Protein AF-A0A519JYJ6-F1 (afdb_monomer_lite)

Radius of gyration: 24.19 Å; chains: 1; bounding box: 45×20×65 Å

pLDDT: mean 90.05, std 9.33, range [49.38, 97.75]

Foldseek 3Di:
DQQQAQDPVGRVDGNVRVQCVVCVVVVNNPRDDPDDDDDDVCVVNDDDPPPDVVVVVCVVPVPD

Str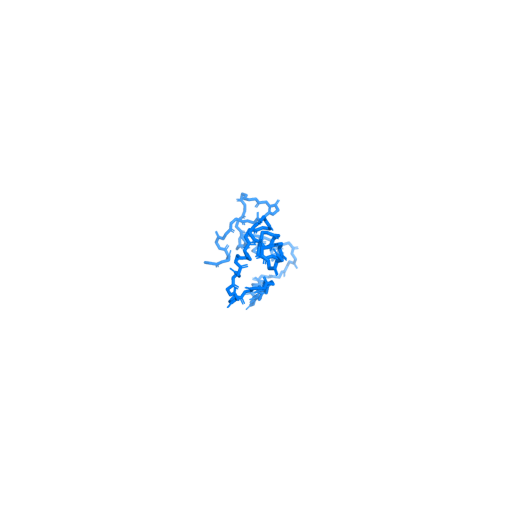ucture (mmCIF, N/CA/C/O backbone):
data_AF-A0A519JYJ6-F1
#
_entry.id   AF-A0A519JYJ6-F1
#
loop_
_atom_site.group_PDB
_atom_site.id
_atom_site.type_symbol
_atom_site.label_atom_id
_atom_site.label_alt_id
_atom_site.label_comp_id
_atom_site.label_asym_id
_atom_site.label_entity_id
_atom_site.label_seq_id
_atom_site.pdbx_PDB_ins_code
_atom_site.Cartn_x
_atom_site.Cartn_y
_atom_site.Cartn_z
_atom_site.occupancy
_atom_site.B_iso_or_equiv
_atom_site.auth_seq_id
_atom_site.auth_comp_id
_atom_site.auth_asym_id
_atom_site.auth_atom_id
_atom_site.pdbx_PDB_model_num
ATOM 1 N N . VAL A 1 1 ? 5.554 -4.864 7.841 1.00 75.50 1 VAL A N 1
ATOM 2 C CA . VAL A 1 1 ? 5.359 -4.451 6.427 1.00 75.50 1 VAL A CA 1
ATOM 3 C C . VAL A 1 1 ? 3.911 -3.984 6.234 1.00 75.50 1 VAL A C 1
ATOM 5 O O . VAL A 1 1 ? 3.066 -4.442 6.991 1.00 75.50 1 VAL A O 1
ATOM 8 N N . LEU A 1 2 ? 3.676 -3.006 5.342 1.00 90.38 2 LEU A N 1
ATOM 9 C CA . LEU A 1 2 ? 2.549 -2.045 5.250 1.00 90.38 2 LEU A CA 1
ATOM 10 C C . LEU A 1 2 ? 2.115 -1.387 6.573 1.00 90.38 2 LEU A C 1
ATOM 12 O O . LEU A 1 2 ? 2.348 -0.204 6.748 1.00 90.38 2 LEU A O 1
ATOM 16 N N . THR A 1 3 ? 1.554 -2.120 7.534 1.00 93.25 3 THR A N 1
ATOM 17 C CA . THR A 1 3 ? 0.937 -1.559 8.759 1.00 93.25 3 THR A CA 1
ATOM 18 C C . THR A 1 3 ? 1.874 -0.692 9.609 1.00 93.25 3 THR A C 1
ATOM 20 O O . THR A 1 3 ? 1.452 0.304 10.185 1.00 93.25 3 THR A O 1
ATOM 23 N N . LYS A 1 4 ? 3.167 -1.031 9.643 1.00 95.88 4 LYS A N 1
ATOM 24 C CA . LYS A 1 4 ? 4.207 -0.275 10.367 1.00 95.88 4 LYS A CA 1
ATOM 25 C C . LYS A 1 4 ? 4.762 0.931 9.595 1.00 95.88 4 LYS A C 1
ATOM 27 O O . LYS A 1 4 ? 5.616 1.631 10.125 1.00 95.88 4 LYS A O 1
ATOM 32 N N . GLN A 1 5 ? 4.357 1.139 8.342 1.00 97.31 5 GLN A N 1
ATOM 33 C CA . GLN A 1 5 ? 4.824 2.272 7.542 1.00 97.31 5 GLN A CA 1
ATOM 34 C C . GLN A 1 5 ? 4.130 3.565 7.992 1.00 97.31 5 GLN A C 1
ATOM 36 O O . GLN A 1 5 ? 2.966 3.504 8.407 1.00 97.31 5 GLN A O 1
ATOM 41 N N . PRO A 1 6 ? 4.815 4.719 7.899 1.00 97.44 6 PRO A N 1
ATOM 42 C CA . PRO A 1 6 ? 4.174 6.014 8.071 1.00 97.44 6 PRO A CA 1
ATOM 43 C C . PRO A 1 6 ? 3.111 6.214 6.988 1.00 97.44 6 PRO A C 1
ATOM 45 O O . PRO A 1 6 ? 3.286 5.809 5.834 1.00 97.44 6 PRO A O 1
ATOM 48 N N . PHE A 1 7 ? 1.995 6.828 7.357 1.00 97.00 7 PHE A N 1
ATOM 49 C CA . PHE A 1 7 ? 0.915 7.112 6.431 1.00 97.00 7 PHE A CA 1
ATOM 50 C C . PHE A 1 7 ? 1.276 8.305 5.537 1.00 97.00 7 PHE A C 1
ATOM 52 O O . PHE A 1 7 ? 1.685 9.357 6.009 1.00 97.00 7 PHE A O 1
ATOM 59 N N . VAL A 1 8 ? 1.105 8.170 4.220 1.00 96.19 8 VAL A N 1
ATOM 60 C CA . VAL A 1 8 ? 1.563 9.183 3.248 1.00 96.19 8 VAL A CA 1
ATOM 61 C C . VAL A 1 8 ? 0.890 10.550 3.439 1.00 96.19 8 VAL A C 1
ATOM 63 O O . VAL A 1 8 ? 1.533 11.570 3.214 1.00 96.19 8 VAL A O 1
ATOM 66 N N . MET A 1 9 ? -0.379 10.595 3.866 1.00 95.56 9 MET A N 1
ATOM 67 C CA . MET A 1 9 ? -1.081 11.870 4.101 1.00 95.56 9 MET A CA 1
ATOM 68 C C . MET A 1 9 ? -0.788 12.471 5.484 1.00 95.56 9 MET A C 1
ATOM 70 O O . MET A 1 9 ? -0.995 13.664 5.679 1.00 95.56 9 MET A O 1
ATOM 74 N N . ASN A 1 10 ? -0.320 11.657 6.436 1.00 95.25 10 ASN A N 1
ATOM 75 C CA . ASN A 1 10 ? 0.107 12.090 7.764 1.00 95.25 10 ASN A CA 1
ATOM 76 C C . ASN A 1 10 ? 1.257 11.188 8.259 1.00 95.25 10 ASN A C 1
ATOM 78 O O . ASN A 1 10 ? 0.991 10.145 8.866 1.00 95.25 10 ASN A O 1
ATOM 82 N N . PRO A 1 11 ? 2.523 11.564 7.998 1.00 96.00 11 PRO A N 1
ATOM 83 C CA . PRO A 1 11 ? 3.678 10.713 8.288 1.00 96.00 11 PRO A CA 1
ATOM 84 C C . PRO A 1 11 ? 3.928 10.446 9.777 1.00 96.00 11 PRO A C 1
ATOM 86 O O . PRO A 1 11 ? 4.658 9.509 10.097 1.00 96.00 11 PRO A O 1
ATOM 89 N N . ASP A 1 12 ? 3.318 11.229 10.672 1.00 96.81 12 ASP A N 1
ATOM 90 C CA . ASP A 1 12 ? 3.440 11.058 12.125 1.00 96.81 12 ASP A CA 1
ATOM 91 C C . ASP A 1 12 ? 2.663 9.834 12.638 1.00 96.81 12 ASP A C 1
ATOM 93 O O . ASP A 1 12 ? 2.889 9.358 13.751 1.00 96.81 12 ASP A O 1
ATOM 97 N N . VAL A 1 13 ? 1.742 9.306 11.826 1.00 97.00 13 VAL A N 1
ATOM 98 C CA . VAL A 1 13 ? 0.856 8.196 12.180 1.00 97.00 13 VAL A CA 1
ATOM 99 C C . VAL A 1 13 ? 1.178 6.989 11.305 1.00 97.00 13 VAL A C 1
ATOM 101 O O . VAL A 1 13 ? 1.352 7.102 10.092 1.00 97.00 13 VAL A O 1
ATOM 104 N N . THR A 1 14 ? 1.251 5.800 11.904 1.00 97.75 14 THR A N 1
ATOM 105 C CA . THR A 1 14 ? 1.410 4.556 11.140 1.00 97.75 14 THR A CA 1
ATOM 106 C C . THR A 1 14 ? 0.076 4.100 10.556 1.00 97.75 14 THR A C 1
ATOM 108 O O . THR A 1 14 ? -0.992 4.402 11.087 1.00 97.75 14 THR A O 1
ATOM 111 N N . ILE A 1 15 ? 0.115 3.312 9.483 1.00 96.31 15 ILE A N 1
ATOM 112 C CA . ILE A 1 15 ? -1.106 2.762 8.868 1.00 96.31 15 ILE A CA 1
ATOM 113 C C . ILE A 1 15 ? -1.922 1.927 9.874 1.00 96.31 15 ILE A C 1
ATOM 115 O O . ILE A 1 15 ? -3.148 1.949 9.847 1.00 96.31 15 ILE A O 1
ATOM 119 N N . GLU A 1 16 ? -1.266 1.222 10.796 1.00 95.62 16 GLU A N 1
ATOM 120 C CA . GLU A 1 16 ? -1.925 0.488 11.884 1.00 95.62 16 GLU A CA 1
ATOM 121 C C . GLU A 1 16 ? -2.704 1.399 12.835 1.00 95.62 16 GLU A C 1
ATOM 123 O O . GLU A 1 16 ? -3.852 1.106 13.165 1.00 95.62 16 GLU A O 1
ATOM 128 N N . GLN A 1 17 ? -2.088 2.507 13.250 1.00 95.88 17 GLN A N 1
ATOM 129 C CA . GLN A 1 17 ? -2.711 3.467 14.152 1.00 95.8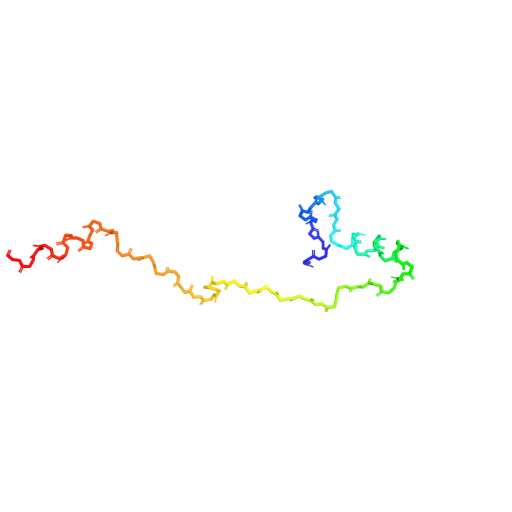8 17 GLN A CA 1
ATOM 130 C C . GLN A 1 17 ? -3.909 4.143 13.478 1.00 95.88 17 GLN A C 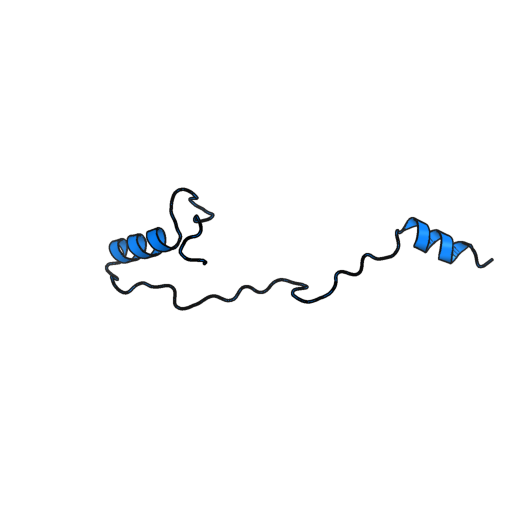1
ATOM 132 O O . GLN A 1 17 ? -4.973 4.235 14.082 1.00 95.88 17 GLN A O 1
ATOM 137 N N . LEU A 1 18 ? -3.773 4.504 12.197 1.00 96.44 18 LEU A N 1
ATOM 138 C CA . LEU A 1 18 ? -4.871 5.042 11.394 1.00 96.44 18 LEU A CA 1
ATOM 139 C C . LEU A 1 18 ? -6.075 4.089 11.371 1.00 96.44 18 LEU A C 1
ATOM 141 O O . LEU A 1 18 ? -7.189 4.501 11.671 1.00 96.44 18 LEU A O 1
ATOM 145 N N . VAL A 1 19 ? -5.856 2.809 11.054 1.00 95.81 19 VAL A N 1
ATOM 146 C CA . VAL A 1 19 ? -6.935 1.806 11.008 1.00 95.81 19 VAL A CA 1
ATOM 147 C C . VAL A 1 19 ? -7.603 1.650 12.377 1.00 95.81 19 VAL A C 1
ATOM 149 O O . VAL A 1 19 ? -8.829 1.582 12.454 1.00 95.81 19 VAL A O 1
ATOM 152 N N . ALA A 1 20 ? -6.821 1.633 13.458 1.00 95.25 20 ALA A N 1
ATOM 153 C CA . ALA A 1 20 ? -7.357 1.537 14.812 1.00 95.25 20 ALA A CA 1
ATOM 154 C C . ALA A 1 20 ? -8.206 2.761 15.195 1.00 95.25 20 ALA A C 1
ATOM 156 O O . ALA A 1 20 ? -9.274 2.602 15.789 1.00 95.25 20 ALA A O 1
ATOM 157 N N . ASP A 1 21 ? -7.758 3.970 14.858 1.00 95.38 21 ASP A N 1
ATOM 158 C CA . ASP A 1 21 ? -8.466 5.205 15.199 1.00 95.38 21 ASP A CA 1
ATOM 159 C C . ASP A 1 21 ? -9.735 5.381 14.363 1.00 95.38 21 ASP A C 1
ATOM 161 O O . ASP A 1 21 ? -10.801 5.628 14.927 1.00 95.38 21 ASP A O 1
ATOM 165 N N . THR A 1 22 ? -9.679 5.091 13.062 1.00 95.81 22 THR A N 1
ATOM 166 C CA . THR A 1 22 ? -10.874 5.037 12.209 1.00 95.81 22 THR A CA 1
ATOM 167 C C . THR A 1 22 ? -11.878 3.991 12.710 1.00 95.81 22 THR A C 1
ATOM 169 O O . THR A 1 22 ? -13.082 4.238 12.719 1.00 95.81 22 THR A O 1
ATOM 172 N N . GLY A 1 23 ? -11.412 2.833 13.192 1.00 96.50 23 GLY A N 1
ATOM 173 C CA . GLY A 1 23 ? -12.281 1.818 13.793 1.00 96.50 23 GLY A CA 1
ATOM 174 C C . GLY A 1 23 ? -13.039 2.334 15.021 1.00 96.50 23 GLY A C 1
ATOM 175 O O . GLY A 1 23 ? -14.224 2.037 15.182 1.00 96.50 23 GLY A O 1
ATOM 176 N N . LYS A 1 24 ? -12.395 3.152 15.865 1.00 96.00 24 LYS A N 1
ATOM 177 C CA . LYS A 1 24 ? -13.042 3.794 17.025 1.00 96.00 24 LYS A CA 1
ATOM 178 C C . LYS A 1 24 ? -14.060 4.847 16.593 1.00 96.00 24 LYS A C 1
ATOM 180 O O . LYS A 1 24 ? -15.175 4.838 17.104 1.00 96.00 24 LYS A O 1
ATOM 185 N N . GLU A 1 25 ? -13.692 5.719 15.654 1.00 96.19 25 GLU A N 1
ATOM 186 C CA . GLU A 1 25 ? -14.561 6.787 15.134 1.00 96.19 25 GLU A CA 1
ATOM 187 C C . GLU A 1 25 ? -15.842 6.235 14.500 1.00 96.19 25 GLU A C 1
ATOM 189 O O . GLU A 1 25 ? -16.920 6.800 14.673 1.00 96.19 25 GLU A O 1
ATOM 194 N N . LEU A 1 26 ? -15.736 5.099 13.807 1.00 96.25 26 LEU A N 1
ATOM 195 C CA . LEU A 1 26 ? -16.856 4.451 13.126 1.00 96.25 26 LEU A CA 1
ATOM 196 C C . LEU A 1 26 ? -17.640 3.467 14.013 1.00 96.25 26 LEU A C 1
ATOM 198 O O . LEU A 1 26 ? -18.605 2.868 13.541 1.00 96.25 26 LEU A O 1
ATOM 202 N N . GLY A 1 27 ? -17.235 3.249 15.270 1.00 95.56 27 GLY A N 1
ATOM 203 C CA . GLY A 1 27 ? -17.851 2.241 16.144 1.00 95.56 27 GLY A CA 1
ATOM 204 C C . GLY A 1 27 ? -17.650 0.794 15.662 1.00 95.56 27 GLY A C 1
ATOM 205 O O . GLY A 1 27 ? -18.444 -0.087 15.988 1.00 95.56 27 GLY A O 1
ATOM 206 N N . ALA A 1 28 ? -16.594 0.543 14.885 1.00 94.62 28 ALA A N 1
ATOM 207 C CA . ALA A 1 28 ? -16.270 -0.732 14.254 1.00 94.62 28 ALA A CA 1
ATOM 208 C C . ALA A 1 28 ? -14.943 -1.297 14.810 1.00 94.62 28 ALA A C 1
ATOM 210 O O . ALA A 1 28 ? -13.905 -1.215 14.150 1.00 94.62 28 ALA A O 1
ATOM 211 N N . PRO A 1 29 ? -14.941 -1.918 16.008 1.00 86.62 29 PRO A N 1
ATOM 212 C CA . PRO A 1 29 ? -13.717 -2.386 16.673 1.00 86.62 29 PRO A CA 1
ATOM 213 C C . PRO A 1 29 ? -12.997 -3.528 15.934 1.00 86.62 29 PRO A C 1
ATOM 215 O O . PRO A 1 29 ? -11.852 -3.835 16.250 1.00 86.62 29 PRO A O 1
ATOM 218 N N . GLY A 1 30 ? -13.657 -4.164 14.961 1.00 90.56 30 GLY A N 1
ATOM 219 C CA . GLY A 1 30 ? -13.082 -5.209 14.109 1.00 90.56 30 GLY A CA 1
ATOM 220 C C . GLY A 1 30 ? -12.496 -4.705 12.787 1.00 90.56 30 GLY A C 1
ATOM 221 O O . GLY A 1 30 ? -12.186 -5.529 11.923 1.00 90.56 30 GLY A O 1
ATOM 222 N N . LEU A 1 31 ? -12.393 -3.385 12.584 1.00 95.31 31 LEU A N 1
ATOM 223 C CA . LEU A 1 31 ? -11.826 -2.824 11.361 1.00 95.31 31 LEU A CA 1
ATOM 224 C C . LEU A 1 31 ? -10.367 -3.272 11.208 1.00 95.31 31 LEU A C 1
ATOM 226 O O . LEU A 1 31 ? -9.535 -3.055 12.085 1.00 95.31 31 LEU A O 1
ATOM 230 N N . HIS A 1 32 ? -10.061 -3.909 10.082 1.00 94.38 32 HIS A N 1
ATOM 231 C CA . HIS A 1 32 ? -8.724 -4.399 9.777 1.00 94.38 32 HIS A CA 1
ATOM 232 C C . HIS A 1 32 ? -8.466 -4.365 8.272 1.00 94.38 32 HIS A C 1
ATOM 234 O O . HIS A 1 32 ? -9.389 -4.360 7.455 1.00 94.38 32 HIS A O 1
ATOM 240 N N . LEU A 1 33 ? -7.186 -4.364 7.903 1.00 93.62 33 LEU A N 1
ATOM 241 C CA . LEU A 1 33 ? -6.760 -4.418 6.512 1.00 93.62 33 LEU A CA 1
ATOM 242 C C . LEU A 1 33 ? -6.691 -5.883 6.053 1.00 93.62 33 LEU A C 1
ATOM 244 O O . LEU A 1 33 ? -5.778 -6.606 6.443 1.00 93.62 33 LEU A O 1
ATOM 248 N N . ALA A 1 34 ? -7.656 -6.323 5.243 1.00 94.94 34 ALA A N 1
ATOM 249 C CA . ALA A 1 34 ? -7.740 -7.717 4.791 1.00 94.94 34 ALA A CA 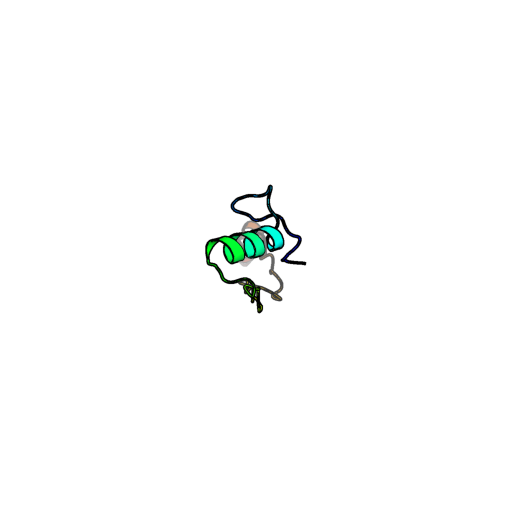1
ATOM 250 C C . ALA A 1 34 ? -6.641 -8.101 3.780 1.00 94.94 34 ALA A C 1
ATOM 252 O O . ALA A 1 34 ? -6.171 -9.236 3.764 1.00 94.94 34 ALA A O 1
ATOM 253 N N . GLY A 1 35 ? -6.215 -7.159 2.938 1.00 94.56 35 GLY A N 1
ATOM 254 C CA . GLY A 1 35 ? -5.179 -7.368 1.931 1.00 94.56 35 GLY A CA 1
ATOM 255 C C . GLY A 1 35 ? -5.107 -6.202 0.950 1.00 94.56 35 GLY A C 1
ATOM 256 O O . GLY A 1 35 ? -6.016 -5.377 0.886 1.00 94.56 35 GLY A O 1
ATOM 257 N N . PHE A 1 36 ? -4.015 -6.123 0.193 1.00 95.19 36 PHE A N 1
ATOM 258 C CA . PHE A 1 36 ? -3.850 -5.147 -0.881 1.00 95.19 36 PHE A CA 1
ATOM 259 C C . PHE A 1 36 ? -3.027 -5.751 -2.018 1.00 95.19 36 PHE A C 1
ATOM 261 O O . PHE A 1 36 ? -2.216 -6.651 -1.799 1.00 95.19 36 PHE A O 1
ATOM 268 N N . VAL A 1 37 ? -3.224 -5.231 -3.228 1.00 95.50 37 VAL A N 1
ATOM 269 C CA . VAL A 1 37 ? -2.422 -5.562 -4.408 1.00 95.50 37 VAL A CA 1
ATOM 270 C C . VAL A 1 37 ? -1.874 -4.257 -4.968 1.00 95.50 37 VAL A C 1
ATOM 272 O O . VAL A 1 37 ? -2.620 -3.296 -5.151 1.00 95.50 37 VAL A O 1
ATOM 275 N N . ARG A 1 38 ? -0.568 -4.213 -5.229 1.00 93.94 38 ARG A N 1
ATOM 276 C CA . ARG A 1 38 ? 0.085 -3.118 -5.950 1.00 93.94 38 ARG A CA 1
ATOM 277 C C . ARG A 1 38 ? 0.503 -3.659 -7.308 1.00 93.94 38 ARG A C 1
ATOM 279 O O . ARG A 1 38 ? 1.288 -4.592 -7.351 1.00 93.94 38 ARG A O 1
ATOM 286 N N . LEU A 1 39 ? -0.013 -3.062 -8.375 1.00 95.12 39 LEU A N 1
ATOM 287 C CA . LEU A 1 39 ? 0.417 -3.333 -9.743 1.00 95.12 39 LEU A CA 1
ATOM 288 C C . LEU A 1 39 ? 1.193 -2.118 -10.242 1.00 95.12 39 LEU A C 1
ATOM 290 O O . LEU A 1 39 ? 0.705 -0.991 -10.125 1.00 95.12 39 LEU A O 1
ATOM 294 N N . ALA A 1 40 ? 2.386 -2.330 -10.787 1.00 94.31 40 ALA A N 1
ATOM 295 C CA . ALA A 1 40 ? 3.148 -1.288 -11.463 1.00 94.31 40 ALA A CA 1
ATOM 296 C C . ALA A 1 40 ? 3.389 -1.650 -12.935 1.00 94.31 40 ALA A C 1
ATOM 298 O O . ALA A 1 40 ? 3.660 -2.800 -13.279 1.00 94.31 40 ALA A O 1
ATOM 299 N N . LEU A 1 41 ? 3.304 -0.655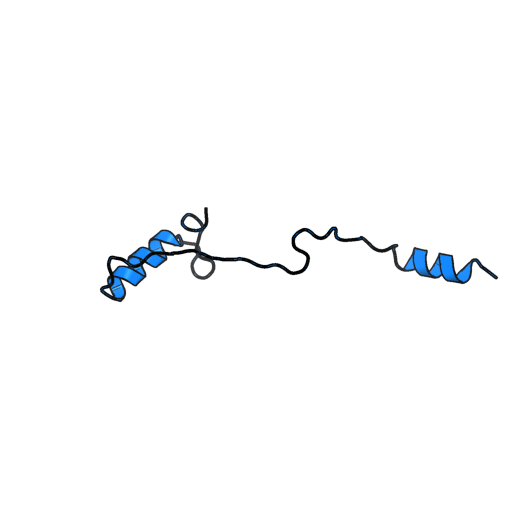 -13.822 1.00 93.88 41 LEU A N 1
ATOM 300 C CA . LEU A 1 41 ? 3.656 -0.844 -15.228 1.00 93.88 41 LEU A CA 1
ATOM 301 C C . LEU A 1 41 ? 5.143 -1.213 -15.336 1.00 93.88 41 LEU A C 1
ATOM 303 O O . LEU A 1 41 ? 5.992 -0.507 -14.795 1.00 93.88 41 LEU A O 1
ATOM 307 N N . GLY A 1 42 ? 5.441 -2.307 -16.040 1.00 92.81 42 GLY A N 1
ATOM 308 C CA . GLY A 1 42 ? 6.806 -2.818 -16.189 1.00 92.81 42 GLY A CA 1
ATOM 309 C C . GLY A 1 42 ? 7.326 -3.599 -14.978 1.00 92.81 42 GLY A C 1
ATOM 310 O O . GLY A 1 42 ? 8.514 -3.900 -14.918 1.00 92.81 42 GLY A O 1
ATOM 311 N N . GLU A 1 43 ? 6.473 -3.942 -14.008 1.00 92.94 43 GLU A N 1
ATOM 312 C CA . GLU A 1 43 ? 6.862 -4.822 -12.905 1.00 92.94 43 GLU A CA 1
ATOM 313 C C . GLU A 1 43 ? 7.338 -6.182 -13.440 1.00 92.94 43 GLU A C 1
ATOM 315 O O . GLU A 1 43 ? 6.614 -6.870 -14.157 1.00 92.94 43 GLU A O 1
ATOM 320 N N . GLY A 1 44 ? 8.586 -6.544 -13.127 1.00 91.19 44 GLY A N 1
ATOM 321 C CA . GLY A 1 44 ? 9.222 -7.771 -13.618 1.00 91.19 44 GLY A CA 1
ATOM 322 C C . GLY A 1 44 ? 9.697 -7.725 -15.076 1.00 91.19 44 GLY A C 1
ATOM 323 O O . GLY A 1 44 ? 1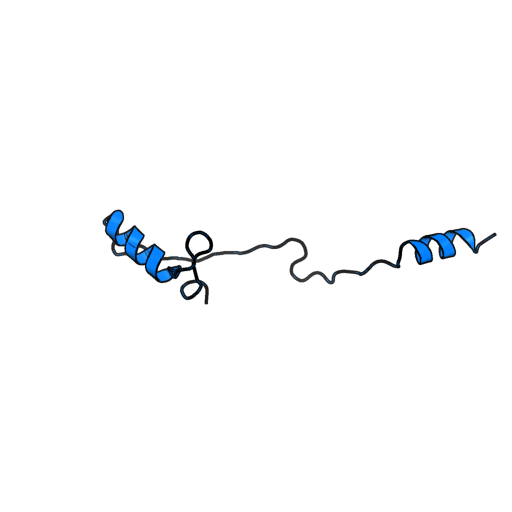0.188 -8.736 -15.570 1.00 91.19 44 GLY A O 1
ATOM 324 N N . VAL A 1 45 ? 9.581 -6.583 -15.763 1.00 92.88 45 VAL A N 1
ATOM 325 C CA . VAL A 1 45 ? 10.086 -6.392 -17.129 1.00 92.88 45 VAL A CA 1
ATOM 326 C C . VAL A 1 45 ? 11.433 -5.678 -17.068 1.00 92.88 45 VAL A C 1
ATOM 328 O O . VAL A 1 45 ? 11.557 -4.629 -16.435 1.00 92.88 45 VAL A O 1
ATOM 331 N N . GLU A 1 46 ? 12.447 -6.232 -17.734 1.00 89.44 46 GLU A N 1
ATOM 332 C CA . GLU A 1 46 ? 13.739 -5.562 -17.867 1.00 89.44 46 GLU A CA 1
ATOM 333 C C . GLU A 1 46 ? 13.563 -4.263 -18.654 1.00 89.44 46 GLU A C 1
ATOM 335 O O . GLU A 1 46 ? 13.052 -4.247 -19.778 1.00 89.44 46 GLU A O 1
ATOM 340 N N . LYS A 1 47 ? 13.977 -3.150 -18.045 1.00 87.38 47 LYS A N 1
ATOM 341 C CA . LYS A 1 47 ? 14.009 -1.874 -18.742 1.00 87.38 47 LYS A CA 1
ATOM 342 C C . LYS A 1 47 ? 15.179 -1.910 -19.716 1.00 87.38 47 LYS A C 1
ATOM 344 O O . LYS A 1 47 ? 16.321 -1.742 -19.307 1.00 87.38 47 LYS A O 1
ATOM 349 N N . VAL A 1 48 ? 14.875 -2.096 -20.996 1.00 84.81 48 VAL A N 1
ATOM 350 C CA . VAL A 1 48 ? 15.866 -1.932 -22.059 1.00 84.81 48 VAL A CA 1
ATOM 351 C C . VAL A 1 48 ? 16.233 -0.454 -22.115 1.00 84.81 48 VAL A C 1
ATOM 353 O O . VAL A 1 48 ? 15.411 0.391 -22.479 1.00 84.81 48 VAL A O 1
ATOM 356 N N . GLU A 1 49 ? 17.457 -0.129 -21.716 1.00 80.75 49 GLU A N 1
ATOM 357 C CA . GLU A 1 49 ? 18.060 1.137 -22.108 1.00 80.75 49 GLU A CA 1
ATOM 358 C C . GLU A 1 49 ? 18.300 1.043 -23.616 1.00 80.75 49 GLU A C 1
ATOM 360 O O . GLU A 1 49 ? 19.130 0.262 -24.080 1.00 80.75 49 GLU A O 1
ATOM 365 N N . GLY A 1 50 ? 17.470 1.744 -24.395 1.00 72.81 50 GLY A N 1
ATOM 366 C CA . GLY A 1 50 ? 17.660 1.835 -25.841 1.00 72.81 50 GLY A CA 1
ATOM 367 C C . GLY A 1 50 ? 19.036 2.430 -26.162 1.00 72.81 50 GLY A C 1
ATOM 368 O O . GLY A 1 50 ? 19.612 3.112 -25.306 1.00 72.81 50 GLY A O 1
ATOM 369 N N . PRO A 1 51 ? 19.584 2.186 -27.367 1.00 74.50 51 PRO A N 1
ATOM 370 C CA . PRO A 1 51 ? 20.810 2.850 -27.774 1.00 74.50 51 PRO A CA 1
ATOM 371 C C . PRO A 1 51 ? 20.634 4.365 -27.630 1.00 74.50 51 PRO A C 1
ATOM 373 O O . PRO A 1 51 ? 19.561 4.903 -27.904 1.00 74.50 51 PRO A O 1
ATOM 376 N N . ASP A 1 52 ? 21.679 5.056 -27.168 1.00 86.06 52 ASP A N 1
ATOM 377 C CA . ASP A 1 52 ? 21.668 6.516 -27.132 1.00 86.06 52 ASP A CA 1
ATOM 378 C C . ASP A 1 52 ? 21.263 7.045 -28.514 1.00 86.06 52 ASP A C 1
ATOM 380 O O . ASP A 1 52 ? 21.765 6.569 -29.536 1.00 86.06 52 ASP A O 1
ATOM 384 N N . PHE A 1 53 ? 20.348 8.013 -28.547 1.00 84.00 53 PHE A N 1
ATOM 385 C CA . PHE A 1 53 ? 19.719 8.484 -29.781 1.00 84.00 53 PHE A CA 1
ATOM 386 C C . PHE A 1 53 ? 20.763 8.904 -30.827 1.00 84.00 53 PHE A C 1
ATOM 388 O O . PHE A 1 53 ? 20.594 8.657 -32.020 1.00 84.00 53 PHE A O 1
ATOM 395 N N . ALA A 1 54 ? 21.896 9.468 -30.392 1.00 83.31 54 ALA A N 1
ATOM 396 C CA . ALA A 1 54 ? 22.992 9.822 -31.290 1.00 83.31 54 ALA A CA 1
ATOM 397 C C . ALA A 1 54 ? 23.639 8.595 -31.962 1.00 83.31 54 ALA A C 1
ATOM 399 O O . ALA A 1 54 ? 24.002 8.656 -33.138 1.00 83.31 54 ALA A O 1
ATOM 400 N N . SER A 1 55 ? 23.751 7.474 -31.247 1.00 85.69 55 SER A N 1
ATOM 401 C CA . SER A 1 55 ? 24.257 6.205 -31.787 1.00 85.69 55 SER A CA 1
ATOM 402 C C . SER A 1 55 ? 23.279 5.587 -32.787 1.00 85.69 55 SER A C 1
ATOM 404 O O . SER A 1 55 ? 23.709 5.076 -33.823 1.00 85.69 55 SER A O 1
ATOM 406 N N . GLU A 1 56 ? 21.970 5.684 -32.531 1.00 85.25 56 GLU A N 1
ATOM 407 C CA . GLU A 1 56 ? 20.942 5.266 -33.492 1.00 85.25 56 GLU A CA 1
ATOM 408 C C . GLU A 1 56 ? 21.049 6.076 -34.790 1.00 85.25 56 GLU A C 1
ATOM 410 O O . GLU A 1 56 ? 21.144 5.496 -35.874 1.00 85.25 56 GLU A O 1
ATOM 415 N N . VAL A 1 57 ? 21.148 7.407 -34.688 1.00 86.62 57 VAL A N 1
ATOM 416 C CA . VAL A 1 57 ? 21.297 8.303 -35.847 1.00 86.62 57 VAL A CA 1
ATOM 417 C C . VAL A 1 57 ? 22.570 7.989 -36.637 1.00 86.62 57 VAL A C 1
ATOM 419 O O . VAL A 1 57 ? 22.516 7.852 -37.860 1.00 86.62 57 VAL A O 1
ATOM 422 N N . ALA A 1 58 ? 23.710 7.816 -35.962 1.00 85.19 58 ALA A N 1
ATOM 423 C CA . ALA A 1 58 ? 24.970 7.474 -36.621 1.00 85.19 58 ALA A CA 1
ATOM 424 C C . ALA A 1 58 ? 24.884 6.135 -37.378 1.00 85.19 58 ALA A C 1
ATOM 426 O O . ALA A 1 58 ? 25.378 6.030 -38.503 1.00 85.19 58 ALA A O 1
ATOM 427 N N . SER A 1 59 ? 24.211 5.133 -36.801 1.00 85.38 59 SER A N 1
ATOM 428 C CA . SER A 1 59 ? 24.029 3.821 -37.435 1.00 85.38 59 SER A CA 1
ATOM 429 C C . SER A 1 59 ? 23.152 3.865 -38.694 1.00 85.38 59 SER A C 1
ATOM 431 O O . SER A 1 59 ? 23.380 3.092 -39.622 1.00 85.38 59 SER A O 1
ATOM 433 N N . MET A 1 60 ? 22.197 4.800 -38.769 1.00 86.75 60 MET A N 1
ATOM 434 C CA . MET A 1 60 ? 21.341 4.994 -39.946 1.00 86.75 60 MET A CA 1
ATOM 435 C C . MET A 1 60 ? 22.035 5.781 -41.068 1.00 86.75 60 MET A C 1
ATOM 437 O O . MET A 1 60 ? 21.693 5.608 -42.235 1.00 86.75 60 MET A O 1
ATOM 441 N N . MET A 1 61 ? 23.007 6.637 -40.731 1.00 79.62 61 MET A N 1
ATOM 442 C CA . MET A 1 61 ? 23.721 7.490 -41.692 1.00 79.62 61 MET A CA 1
ATOM 443 C C . MET A 1 61 ? 25.006 6.862 -42.256 1.00 79.62 61 MET A C 1
ATOM 445 O O . MET A 1 61 ? 25.447 7.261 -43.329 1.00 79.62 61 MET A O 1
ATOM 449 N N . GLY A 1 62 ? 25.611 5.886 -41.571 1.00 64.62 62 GLY A N 1
ATOM 450 C CA . GLY A 1 62 ? 26.880 5.256 -41.976 1.00 64.62 62 GLY A CA 1
ATOM 451 C C . GLY A 1 62 ? 26.794 4.205 -43.095 1.00 64.62 62 GLY A C 1
ATOM 452 O O . GLY A 1 62 ? 27.789 3.538 -43.364 1.00 64.62 62 GLY A O 1
ATOM 453 N N . GLY A 1 63 ? 25.623 4.015 -43.712 1.00 60.75 63 GLY A N 1
ATOM 454 C CA . GLY A 1 63 ? 25.370 3.012 -44.757 1.00 60.75 63 GLY A CA 1
ATOM 455 C C . GLY A 1 63 ? 25.375 3.532 -46.202 1.00 60.75 63 GLY A C 1
ATOM 456 O O . GLY A 1 63 ? 24.898 2.810 -47.078 1.00 60.75 63 GLY A O 1
ATOM 457 N N . GLN A 1 64 ? 25.864 4.753 -46.455 1.00 49.38 64 GLN A N 1
ATOM 458 C CA . GLN A 1 64 ? 25.949 5.360 -47.793 1.00 49.38 64 GLN A CA 1
ATOM 459 C C . GLN A 1 64 ? 27.382 5.750 -48.164 1.00 49.38 64 GLN A C 1
ATOM 461 O O . GLN A 1 64 ? 28.097 6.273 -47.281 1.00 49.38 64 GLN A O 1
#

Sequence (64 aa):
VLTKQPFVMNPDVTIEQLVADTGKELGAPGLHLAGFVRLALGEGVEKVEGPDFASEVASMMGGQ

Secondary structure (DSSP, 8-state):
--TTSEETTEEEEEHHHHHHHHHHHTT-TT----------TTTT-----PPPHHHHHHHHHTT-